Protein AF-A0A1Q4URV6-F1 (afdb_monomer)

Structure (mmCIF, N/CA/C/O backbone):
data_AF-A0A1Q4URV6-F1
#
_entry.id   AF-A0A1Q4URV6-F1
#
loop_
_atom_site.group_PDB
_atom_site.id
_atom_site.type_symbol
_atom_site.label_atom_id
_atom_site.label_alt_id
_atom_site.label_comp_id
_atom_site.label_asym_id
_atom_site.label_entity_id
_atom_site.label_seq_id
_atom_site.pdbx_PDB_ins_code
_atom_site.Cartn_x
_atom_site.Cartn_y
_atom_site.Cartn_z
_atom_site.occupancy
_atom_site.B_iso_or_equiv
_atom_site.auth_seq_id
_atom_site.auth_comp_id
_atom_site.auth_asym_id
_atom_site.auth_atom_id
_atom_site.pdbx_PDB_model_num
ATOM 1 N N . MET A 1 1 ? -14.248 -0.431 13.106 1.00 78.88 1 MET A N 1
ATOM 2 C CA . MET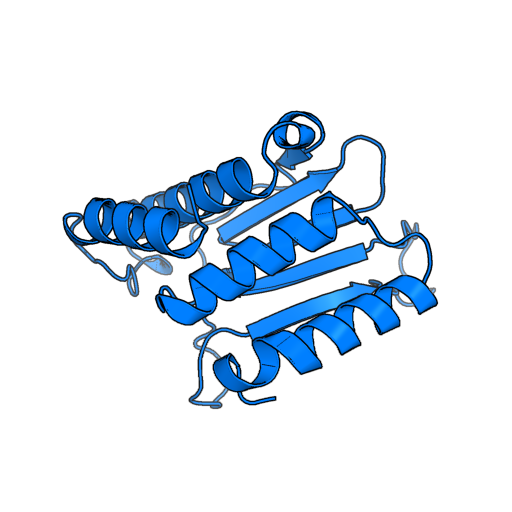 A 1 1 ? -13.860 -1.670 12.397 1.00 78.88 1 MET A CA 1
ATOM 3 C C . MET A 1 1 ? -12.349 -1.763 12.480 1.00 78.88 1 MET A C 1
ATOM 5 O O . MET A 1 1 ? -11.720 -0.732 12.280 1.00 78.88 1 MET A O 1
ATOM 9 N N . THR A 1 2 ? -11.787 -2.910 12.859 1.00 93.38 2 THR A N 1
ATOM 10 C CA . THR A 1 2 ? -10.325 -3.077 12.923 1.00 93.38 2 THR A CA 1
ATOM 11 C C . THR A 1 2 ? -9.762 -3.338 11.517 1.00 93.38 2 THR A C 1
ATOM 13 O O . THR A 1 2 ? -10.529 -3.785 10.654 1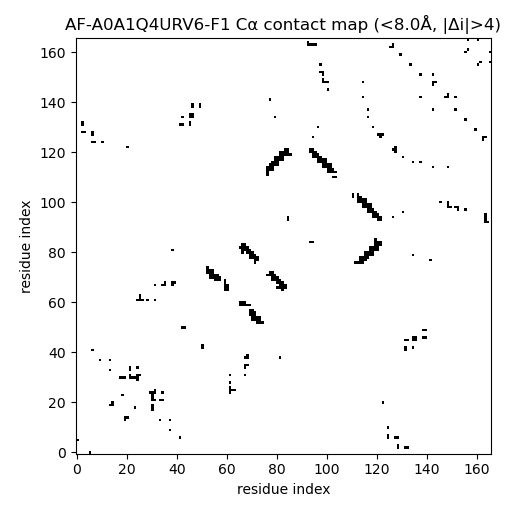.00 93.38 2 THR A O 1
ATOM 16 N N . PRO A 1 3 ? -8.474 -3.049 11.251 1.00 95.00 3 PRO A N 1
ATOM 17 C CA . PRO A 1 3 ? -7.844 -3.395 9.976 1.00 95.00 3 PRO A CA 1
ATOM 18 C C . PRO A 1 3 ? -7.963 -4.883 9.653 1.00 95.00 3 PRO A C 1
ATOM 20 O O . PRO A 1 3 ? -8.290 -5.223 8.526 1.00 95.00 3 PRO A O 1
ATOM 23 N N . GLU A 1 4 ? -7.794 -5.759 10.643 1.00 97.50 4 GLU A N 1
ATOM 24 C CA . GLU A 1 4 ? -7.944 -7.212 10.512 1.00 97.50 4 GLU A CA 1
ATOM 25 C C . GLU A 1 4 ? -9.288 -7.577 9.890 1.00 97.50 4 GLU A C 1
ATOM 27 O O . GLU A 1 4 ? -9.351 -8.193 8.832 1.00 97.50 4 GLU A O 1
ATOM 32 N N . HIS A 1 5 ? -10.373 -7.114 10.512 1.00 97.31 5 HIS A N 1
ATOM 33 C CA . HIS A 1 5 ? -11.726 -7.420 10.061 1.00 97.31 5 HIS A CA 1
ATOM 34 C C . HIS A 1 5 ? -12.037 -6.806 8.693 1.00 97.31 5 HIS A C 1
ATOM 36 O O . HIS A 1 5 ? -12.849 -7.340 7.937 1.00 97.31 5 HIS A O 1
ATOM 42 N N . TYR A 1 6 ? -11.421 -5.665 8.378 1.00 97.56 6 TYR A N 1
ATOM 43 C CA . TYR A 1 6 ? -11.544 -5.042 7.066 1.00 97.56 6 TYR A CA 1
ATOM 44 C C . TYR A 1 6 ? -10.828 -5.864 5.987 1.00 97.56 6 TYR A C 1
ATOM 46 O O . TYR A 1 6 ? -11.455 -6.208 4.986 1.00 97.56 6 TYR A O 1
ATOM 54 N N . ILE A 1 7 ? -9.560 -6.228 6.209 1.00 97.62 7 ILE A N 1
ATOM 55 C CA . ILE A 1 7 ? -8.761 -7.041 5.285 1.00 97.62 7 ILE A CA 1
ATOM 56 C C . ILE A 1 7 ? -9.398 -8.418 5.087 1.00 97.62 7 ILE A C 1
ATOM 58 O O . ILE A 1 7 ? -9.537 -8.852 3.947 1.00 97.62 7 ILE A O 1
ATOM 62 N N . ASP A 1 8 ? -9.888 -9.063 6.146 1.00 97.38 8 ASP A N 1
ATOM 63 C CA . ASP A 1 8 ? -10.570 -10.358 6.038 1.00 97.38 8 ASP A CA 1
ATOM 64 C C . ASP A 1 8 ? -11.808 -10.269 5.128 1.00 97.38 8 ASP A C 1
ATOM 66 O O . ASP A 1 8 ? -12.008 -11.108 4.248 1.00 97.38 8 ASP A O 1
ATOM 70 N N . ARG A 1 9 ? -12.623 -9.215 5.274 1.00 97.31 9 ARG A N 1
ATOM 71 C CA . ARG A 1 9 ? -13.784 -8.974 4.397 1.00 97.31 9 ARG A CA 1
ATOM 72 C C . ARG A 1 9 ? -13.383 -8.653 2.962 1.00 97.31 9 ARG A C 1
ATOM 74 O O . ARG A 1 9 ? -14.059 -9.099 2.033 1.00 97.31 9 ARG A O 1
ATOM 81 N N . LEU A 1 10 ? -12.323 -7.872 2.781 1.00 96.81 10 LEU A N 1
ATOM 82 C CA . LEU A 1 10 ? -11.807 -7.509 1.467 1.00 96.81 10 LEU A CA 1
ATOM 83 C C . LEU A 1 10 ? -11.312 -8.756 0.729 1.00 96.81 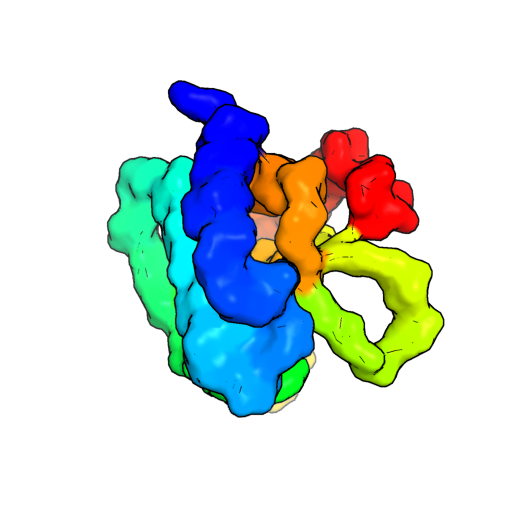10 LEU A C 1
ATOM 85 O O . LEU A 1 10 ? -11.753 -9.028 -0.385 1.00 96.81 10 LEU A O 1
ATOM 89 N N . LEU A 1 11 ? -10.486 -9.579 1.373 1.00 95.50 11 LEU A N 1
ATOM 90 C CA . LEU A 1 11 ? -10.002 -10.826 0.789 1.00 95.50 11 LEU A CA 1
ATOM 91 C C . LEU A 1 11 ? -11.156 -11.784 0.480 1.00 95.50 11 LEU A C 1
ATOM 93 O O . LEU A 1 11 ? -11.216 -12.305 -0.627 1.00 95.50 11 LEU A O 1
ATOM 97 N N . GLN A 1 12 ? -12.142 -11.941 1.369 1.00 96.62 12 GLN A N 1
ATOM 98 C CA . GLN A 1 12 ? -13.340 -12.751 1.088 1.00 96.62 12 GLN A CA 1
ATOM 99 C C . GLN A 1 12 ? -14.150 -12.256 -0.123 1.00 96.62 12 GLN A C 1
ATOM 101 O O . GLN A 1 12 ? -14.779 -13.057 -0.822 1.00 96.62 12 GLN A O 1
ATOM 106 N N . LYS A 1 13 ? -14.177 -10.940 -0.372 1.00 95.94 13 LYS A N 1
ATOM 107 C CA . LYS A 1 13 ? -14.809 -10.347 -1.559 1.00 95.94 13 LYS A CA 1
ATOM 108 C C . LYS A 1 13 ? -14.040 -10.731 -2.826 1.00 95.94 13 LYS A C 1
ATOM 110 O O . LYS A 1 13 ? -14.672 -11.165 -3.788 1.00 95.94 13 LYS A O 1
ATOM 115 N N . TYR A 1 14 ? -12.713 -10.603 -2.818 1.00 94.62 14 TYR A N 1
ATOM 116 C CA . TYR A 1 14 ? -11.868 -10.820 -3.999 1.00 94.62 14 TYR A CA 1
ATOM 117 C C . TYR A 1 14 ? -11.509 -12.284 -4.272 1.00 94.62 14 TYR A C 1
ATOM 119 O O . TYR A 1 14 ? -11.342 -12.647 -5.429 1.00 94.62 14 TYR A O 1
ATOM 127 N N . GLN A 1 15 ? -11.522 -13.159 -3.265 1.00 94.12 15 GLN A N 1
ATOM 128 C CA . GLN A 1 15 ? -11.349 -14.613 -3.424 1.00 94.12 15 GLN A CA 1
ATOM 129 C C . GLN A 1 15 ? -12.390 -15.257 -4.351 1.00 94.12 15 GLN A C 1
ATOM 131 O O . GLN A 1 15 ? -12.188 -16.364 -4.839 1.00 94.12 15 GLN A O 1
ATOM 136 N N . LYS A 1 16 ? -13.520 -14.582 -4.591 1.00 92.25 16 LYS A N 1
ATOM 137 C CA . LYS A 1 16 ? -14.573 -15.038 -5.509 1.00 92.25 16 LYS A CA 1
ATOM 138 C C . LYS A 1 16 ? -14.294 -14.685 -6.971 1.00 92.25 16 LYS A C 1
ATOM 140 O O . LYS A 1 16 ? -15.020 -15.154 -7.844 1.00 92.25 16 LYS A O 1
ATOM 145 N N . TYR A 1 17 ? -13.306 -13.832 -7.239 1.00 92.19 17 TYR A N 1
ATOM 146 C CA . TYR A 1 17 ? -12.958 -13.414 -8.592 1.00 92.19 17 TYR A CA 1
ATOM 147 C C . TYR A 1 17 ? -12.044 -14.461 -9.243 1.00 92.19 17 TYR A C 1
ATOM 149 O O . TYR A 1 17 ? -11.124 -14.959 -8.588 1.00 92.19 17 TYR A O 1
ATOM 157 N N . PRO A 1 18 ? -12.262 -14.794 -10.528 1.00 89.69 18 PRO A N 1
ATOM 158 C CA . PRO A 1 18 ? -11.348 -15.650 -11.272 1.00 89.69 18 PRO A CA 1
ATOM 159 C C . PRO A 1 18 ? -9.927 -15.082 -11.261 1.00 89.69 18 PRO A C 1
ATOM 161 O O . PRO A 1 18 ? -9.744 -13.877 -11.413 1.00 89.69 18 PRO A O 1
ATOM 164 N N . GLY A 1 19 ? -8.938 -15.958 -11.099 1.00 83.94 19 GLY A N 1
ATOM 165 C CA . GLY A 1 19 ? -7.528 -15.580 -11.133 1.00 83.94 19 GLY A CA 1
ATOM 166 C C . GLY A 1 19 ? -6.929 -15.192 -9.783 1.00 83.94 19 GLY A C 1
ATOM 167 O O . GLY A 1 19 ? -5.714 -15.093 -9.726 1.00 83.94 19 GLY A O 1
ATOM 168 N N . PHE A 1 20 ? -7.707 -15.038 -8.698 1.00 88.69 20 PHE A N 1
ATOM 169 C CA . PHE A 1 20 ? -7.163 -14.775 -7.352 1.00 88.69 20 PHE A CA 1
ATOM 170 C C . PHE A 1 20 ? -6.070 -15.809 -6.981 1.00 88.69 20 PHE A C 1
ATOM 172 O O . PHE A 1 20 ? -6.338 -17.008 -7.110 1.00 88.69 20 PHE A O 1
ATOM 179 N N . PRO A 1 21 ? -4.870 -15.402 -6.509 1.00 88.88 21 PRO A N 1
ATOM 180 C CA . PRO A 1 21 ? -4.474 -14.076 -6.003 1.00 88.88 21 PRO A CA 1
ATOM 181 C C . PRO A 1 21 ? -3.957 -13.075 -7.061 1.00 88.88 21 PRO A C 1
ATOM 183 O O . PRO A 1 21 ? -3.296 -12.103 -6.713 1.00 88.88 21 PRO A O 1
ATOM 186 N N . PHE A 1 22 ? -4.328 -13.261 -8.326 1.00 90.25 22 PHE A N 1
ATOM 187 C CA . PHE A 1 22 ? -4.054 -12.391 -9.478 1.00 90.25 22 PHE A CA 1
ATOM 188 C C . PHE A 1 22 ? -2.605 -12.429 -9.968 1.00 90.25 22 PHE A C 1
ATOM 190 O O . PHE A 1 22 ? -2.104 -11.446 -10.504 1.00 90.25 22 PHE A O 1
ATOM 197 N N . ASP A 1 23 ? -1.945 -13.583 -9.850 1.00 85.44 23 ASP A N 1
ATOM 198 C CA . ASP A 1 23 ? -0.562 -13.786 -10.312 1.00 85.44 23 ASP A CA 1
ATOM 199 C C . ASP A 1 23 ? -0.397 -13.584 -11.834 1.00 85.44 23 ASP A C 1
ATOM 201 O O . ASP A 1 23 ? 0.696 -13.303 -12.320 1.00 85.44 23 ASP A O 1
ATOM 205 N N . ASP A 1 24 ? -1.486 -13.697 -12.598 1.00 87.88 24 ASP A N 1
ATOM 206 C CA . ASP A 1 24 ? -1.535 -13.531 -14.053 1.00 87.88 24 ASP A CA 1
ATOM 207 C C . ASP A 1 24 ? -1.767 -12.078 -14.510 1.00 87.88 24 ASP A C 1
ATOM 209 O O . ASP A 1 24 ? -1.993 -11.836 -15.696 1.00 87.88 24 ASP A O 1
ATOM 213 N N . TRP A 1 25 ? -1.709 -11.094 -13.607 1.00 88.69 25 TRP A N 1
ATOM 214 C CA . TRP A 1 25 ? -2.076 -9.696 -13.878 1.00 88.69 25 TRP A CA 1
ATOM 215 C C . TRP A 1 25 ? -1.354 -9.051 -15.072 1.00 88.69 25 TRP A C 1
ATOM 217 O O . TRP A 1 25 ? -1.970 -8.277 -15.802 1.00 88.69 25 TRP A O 1
ATOM 227 N N . VAL A 1 26 ? -0.092 -9.401 -15.344 1.00 88.81 26 VAL A N 1
ATOM 228 C CA . VAL A 1 26 ? 0.656 -8.883 -16.512 1.00 88.81 26 VAL A CA 1
ATOM 229 C C . VAL A 1 26 ? -0.010 -9.292 -17.833 1.00 88.81 26 VAL A C 1
ATOM 231 O O . VAL A 1 26 ? 0.082 -8.587 -18.830 1.00 88.81 26 VAL A O 1
ATOM 234 N N . GLN A 1 27 ? -0.716 -10.422 -17.848 1.00 89.81 27 GLN A N 1
ATOM 235 C CA . GLN A 1 27 ? -1.335 -11.004 -19.043 1.00 89.81 27 GLN A CA 1
ATOM 236 C C . GLN A 1 27 ? -2.864 -10.884 -19.031 1.00 89.81 27 GLN A C 1
ATOM 238 O O . GLN A 1 27 ? -3.501 -10.927 -20.083 1.00 89.81 27 GLN A O 1
ATOM 243 N N . ASN A 1 28 ? -3.465 -10.708 -17.854 1.00 91.19 28 ASN A N 1
ATOM 244 C CA . ASN A 1 28 ? -4.905 -10.677 -17.651 1.00 91.19 28 ASN A CA 1
ATOM 245 C C . ASN A 1 28 ? -5.376 -9.317 -17.119 1.00 91.19 28 ASN A C 1
ATOM 247 O O . ASN A 1 28 ? -5.143 -8.963 -15.963 1.00 91.19 28 ASN A O 1
ATOM 251 N N . ALA A 1 29 ? -6.110 -8.579 -17.957 1.00 92.38 29 ALA A N 1
ATOM 252 C CA . ALA A 1 29 ? -6.632 -7.262 -17.598 1.00 92.38 29 ALA A CA 1
ATOM 253 C C . ALA A 1 29 ? -7.601 -7.316 -16.401 1.00 92.38 29 ALA A C 1
ATOM 255 O O . ALA A 1 29 ? -7.619 -6.404 -15.579 1.00 92.38 29 ALA A O 1
ATOM 256 N N . GLY A 1 30 ? -8.387 -8.390 -16.267 1.00 92.88 30 GLY A N 1
ATOM 257 C CA . GLY A 1 30 ? -9.291 -8.578 -15.131 1.00 92.88 30 GLY A CA 1
ATOM 258 C C . GLY A 1 30 ? -8.533 -8.667 -13.806 1.00 92.88 30 GLY A C 1
ATOM 259 O O . GLY A 1 30 ? -8.895 -7.988 -12.846 1.00 92.88 30 GLY A O 1
ATOM 260 N N . SER A 1 31 ? -7.446 -9.436 -13.785 1.00 91.56 31 SER A N 1
ATOM 261 C CA . SER A 1 31 ? -6.541 -9.564 -12.640 1.00 91.56 31 SER A CA 1
ATOM 262 C C . SER A 1 31 ? -5.819 -8.249 -12.324 1.00 91.56 31 SER A C 1
ATOM 264 O O . SER A 1 31 ? -5.763 -7.842 -11.164 1.00 91.56 31 SER A O 1
ATOM 266 N N . PHE A 1 32 ? -5.349 -7.525 -13.344 1.00 92.00 32 PHE A N 1
ATOM 267 C CA . PHE A 1 32 ? -4.730 -6.205 -13.175 1.00 92.00 32 PHE A CA 1
ATOM 268 C C . PHE A 1 32 ? -5.676 -5.184 -12.529 1.00 92.00 32 PHE A C 1
ATOM 270 O O . PHE A 1 32 ? -5.342 -4.573 -11.512 1.00 92.00 32 PHE A O 1
ATOM 277 N N . TYR A 1 33 ? -6.896 -5.040 -13.053 1.00 93.06 33 TYR A N 1
ATOM 278 C CA . TYR A 1 33 ? -7.877 -4.126 -12.466 1.00 93.06 33 TYR A CA 1
ATOM 279 C C . TYR A 1 33 ? -8.371 -4.593 -11.091 1.00 93.06 33 TYR A C 1
ATOM 281 O O . TYR A 1 33 ? -8.683 -3.755 -10.245 1.00 93.06 33 TYR A O 1
ATOM 289 N N . ALA A 1 34 ? -8.419 -5.901 -10.820 1.00 93.56 34 ALA A N 1
ATOM 290 C CA . ALA A 1 34 ? -8.723 -6.408 -9.484 1.00 93.56 34 ALA A CA 1
ATOM 291 C C . ALA A 1 34 ? -7.658 -5.987 -8.456 1.00 93.56 34 ALA A C 1
ATOM 293 O O . ALA A 1 34 ? -8.024 -5.532 -7.372 1.00 93.56 34 ALA A O 1
ATOM 294 N N . LEU A 1 35 ? -6.368 -6.051 -8.807 1.00 91.94 35 LEU A N 1
ATOM 295 C CA . LEU A 1 35 ? -5.273 -5.564 -7.957 1.00 91.94 35 LEU A CA 1
ATOM 296 C C . LEU A 1 35 ? -5.364 -4.055 -7.699 1.00 91.94 35 LEU A C 1
ATOM 298 O O . LEU A 1 35 ? -5.238 -3.631 -6.549 1.00 91.94 35 LEU A O 1
ATOM 302 N N . ILE A 1 36 ? -5.642 -3.254 -8.736 1.00 93.31 36 ILE A N 1
ATOM 303 C CA . ILE A 1 36 ? -5.872 -1.806 -8.588 1.00 93.31 36 ILE A CA 1
ATOM 304 C C . ILE A 1 36 ? -7.012 -1.549 -7.597 1.00 93.31 36 ILE A C 1
ATOM 306 O O . ILE A 1 36 ? -6.862 -0.741 -6.682 1.00 93.31 36 ILE A O 1
ATOM 310 N N . ASN A 1 37 ? -8.138 -2.252 -7.744 1.00 95.25 37 ASN A N 1
ATOM 311 C CA . ASN A 1 37 ? -9.313 -2.042 -6.899 1.00 95.25 37 ASN A CA 1
ATOM 312 C C . ASN A 1 37 ? -9.086 -2.479 -5.443 1.00 95.25 37 ASN A C 1
ATOM 314 O O . ASN A 1 37 ? -9.556 -1.800 -4.530 1.00 95.25 37 ASN A O 1
ATOM 318 N N . ILE A 1 38 ? -8.348 -3.571 -5.201 1.00 95.31 38 ILE A N 1
ATOM 319 C CA . ILE A 1 38 ? -7.936 -3.968 -3.844 1.00 95.31 38 ILE A CA 1
ATOM 320 C C . ILE A 1 38 ? -7.159 -2.834 -3.181 1.00 95.31 38 ILE A C 1
ATOM 322 O O . ILE A 1 38 ? -7.471 -2.445 -2.054 1.00 95.31 38 ILE A O 1
ATOM 326 N N . TRP A 1 39 ? -6.160 -2.294 -3.876 1.00 94.81 39 TRP A N 1
ATOM 327 C CA . TRP A 1 39 ? -5.283 -1.276 -3.313 1.00 94.81 39 TRP A CA 1
ATOM 328 C C . TRP A 1 39 ? -5.952 0.090 -3.171 1.00 94.81 39 TRP A C 1
ATOM 330 O O . TRP A 1 39 ? -5.712 0.770 -2.173 1.00 94.81 39 TRP A O 1
ATOM 340 N N . ASP A 1 40 ? -6.861 0.452 -4.075 1.00 95.81 40 ASP A N 1
ATOM 341 C CA . ASP A 1 40 ? -7.743 1.612 -3.919 1.00 95.81 40 ASP A CA 1
ATOM 342 C C . ASP A 1 40 ? -8.627 1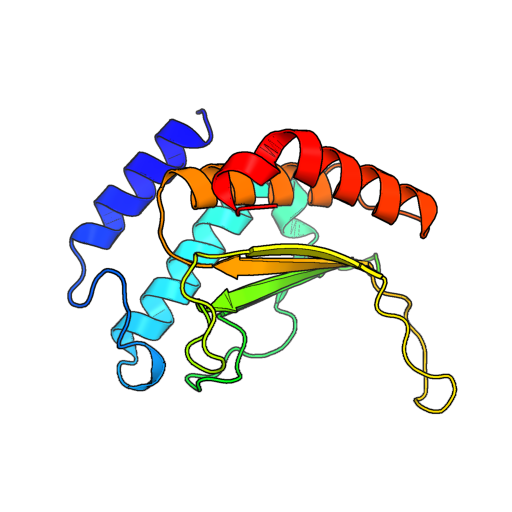.485 -2.665 1.00 95.81 40 ASP A C 1
ATOM 344 O O . ASP A 1 40 ? -8.720 2.422 -1.868 1.00 95.81 40 ASP A O 1
ATOM 348 N N . GLU A 1 41 ? -9.222 0.311 -2.430 1.00 97.38 41 GLU A N 1
ATOM 349 C CA . GLU A 1 41 ? -10.031 0.040 -1.236 1.00 97.38 41 GLU A CA 1
ATOM 350 C C . GLU A 1 41 ? -9.199 0.114 0.056 1.00 97.38 41 GLU A C 1
ATOM 352 O O . GLU A 1 41 ? -9.584 0.826 0.992 1.00 97.38 41 GLU A O 1
ATOM 357 N N . ILE A 1 42 ? -8.032 -0.542 0.097 1.00 96.81 42 ILE A N 1
ATOM 358 C CA . ILE A 1 42 ? -7.108 -0.483 1.243 1.00 96.81 42 ILE A CA 1
ATOM 359 C C . ILE A 1 42 ? -6.676 0.955 1.507 1.00 96.81 42 ILE A C 1
ATOM 361 O O . ILE A 1 42 ? -6.739 1.410 2.651 1.00 96.81 42 ILE A O 1
ATOM 365 N N . PHE A 1 43 ? -6.263 1.687 0.473 1.00 97.00 43 PHE A N 1
ATOM 366 C CA . PHE A 1 43 ? -5.802 3.062 0.612 1.00 97.00 43 PHE A CA 1
ATOM 367 C C . PHE A 1 43 ? -6.909 3.975 1.147 1.00 97.00 43 PHE A C 1
ATOM 369 O O . PHE A 1 43 ? -6.696 4.671 2.140 1.00 97.00 43 PHE A O 1
ATOM 376 N N . LYS A 1 44 ? -8.113 3.935 0.561 1.00 97.12 44 LYS A N 1
ATOM 377 C CA . LYS A 1 44 ? -9.278 4.714 1.021 1.00 97.12 44 LYS A CA 1
ATOM 378 C C . LYS A 1 44 ? -9.615 4.432 2.479 1.00 97.12 44 LYS A C 1
ATOM 380 O O . LYS A 1 44 ? -9.830 5.362 3.259 1.00 97.12 44 LYS A O 1
ATOM 385 N N . ALA A 1 45 ? -9.647 3.159 2.863 1.00 97.56 45 ALA A N 1
ATOM 386 C CA . ALA A 1 45 ? -9.944 2.764 4.234 1.00 97.56 45 ALA A CA 1
ATOM 387 C C . ALA A 1 45 ? -8.839 3.185 5.216 1.00 97.56 45 ALA A C 1
ATOM 389 O O . ALA A 1 45 ? -9.144 3.585 6.342 1.00 97.56 45 ALA A O 1
ATOM 390 N N . SER A 1 46 ? -7.576 3.127 4.791 1.00 97.12 46 SER A N 1
ATOM 391 C CA . SER A 1 46 ? -6.416 3.507 5.604 1.00 97.12 46 SER A CA 1
ATOM 392 C C . SER A 1 46 ? -6.323 5.019 5.801 1.00 97.12 46 SER A C 1
ATOM 394 O O . SER A 1 46 ? -6.093 5.474 6.918 1.00 97.12 46 SER A O 1
ATOM 396 N N . ALA A 1 47 ? -6.553 5.794 4.739 1.00 96.62 47 ALA A N 1
ATOM 397 C CA . ALA A 1 47 ? -6.515 7.256 4.744 1.00 96.62 47 ALA A CA 1
ATOM 398 C C . ALA A 1 47 ? -7.724 7.890 5.457 1.00 96.62 47 ALA A C 1
ATOM 400 O O . ALA A 1 47 ? -7.639 8.997 5.993 1.00 96.62 47 ALA A O 1
ATOM 401 N N . GLY A 1 48 ? -8.880 7.218 5.444 1.00 96.06 48 GLY A N 1
ATOM 402 C CA . GLY A 1 48 ? -10.108 7.729 6.046 1.00 96.06 48 GLY A CA 1
ATOM 403 C C . GLY A 1 48 ? -10.497 9.097 5.475 1.00 96.06 48 GLY A C 1
ATOM 404 O O . GLY A 1 48 ? -10.629 9.269 4.267 1.00 96.06 48 GLY A O 1
ATOM 405 N N . LYS A 1 49 ? -10.676 10.100 6.345 1.00 96.44 49 LYS A N 1
ATOM 406 C CA . LYS A 1 49 ? -11.057 11.463 5.924 1.00 96.44 49 LYS A CA 1
ATOM 407 C C . LYS A 1 49 ? -9.969 12.176 5.115 1.00 96.44 49 LYS A C 1
ATOM 409 O O . LYS A 1 49 ? -10.304 13.065 4.341 1.00 96.44 49 LYS A O 1
ATOM 414 N N . LEU A 1 50 ? -8.705 11.780 5.282 1.00 96.56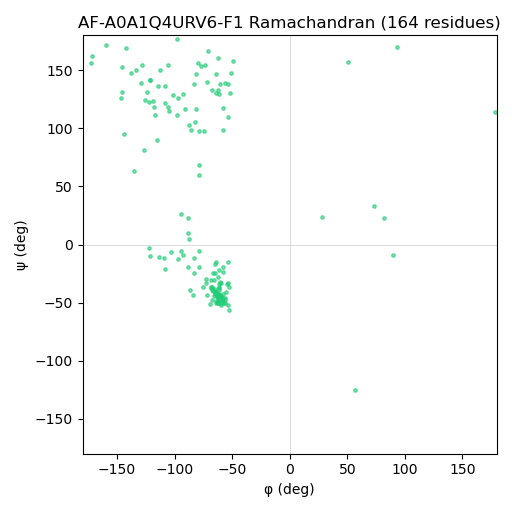 50 LEU A N 1
ATOM 415 C CA . LEU A 1 50 ? -7.562 12.373 4.583 1.00 96.56 50 LEU A CA 1
ATOM 416 C C . LEU A 1 50 ? -7.429 11.860 3.144 1.00 96.56 50 LEU A C 1
ATOM 418 O O . LEU A 1 50 ? -6.619 12.386 2.395 1.00 96.56 50 LEU A O 1
ATOM 422 N N . PHE A 1 51 ? -8.241 10.882 2.717 1.00 96.75 51 PHE A N 1
ATOM 423 C CA . PHE A 1 51 ? -8.253 10.407 1.328 1.00 96.75 51 PHE A CA 1
ATOM 424 C C . PHE A 1 51 ? -8.433 11.552 0.315 1.00 96.75 51 PHE A C 1
ATOM 426 O O . PHE A 1 51 ? -7.804 11.541 -0.737 1.00 96.75 51 PHE A O 1
ATOM 433 N N . ALA A 1 52 ? -9.246 12.561 0.651 1.00 96.25 52 ALA A N 1
ATOM 434 C CA . ALA A 1 52 ? -9.502 13.717 -0.210 1.00 96.25 52 ALA A CA 1
ATOM 435 C C . ALA A 1 52 ? -8.261 14.597 -0.458 1.00 96.25 52 ALA A C 1
ATOM 437 O O . ALA A 1 52 ? -8.254 15.385 -1.402 1.00 96.25 52 ALA A O 1
ATOM 438 N N . ASP A 1 53 ? -7.216 14.454 0.361 1.00 97.19 53 ASP A N 1
ATOM 439 C CA . ASP A 1 53 ? -5.947 15.160 0.201 1.00 97.19 53 ASP A CA 1
ATOM 440 C C . ASP A 1 53 ? -4.967 14.417 -0.725 1.00 97.19 53 ASP A C 1
ATOM 442 O O . ASP A 1 53 ? -3.829 14.857 -0.892 1.00 97.19 53 ASP A O 1
ATOM 446 N N . TYR A 1 54 ? -5.382 13.306 -1.345 1.00 96.12 54 TYR A N 1
ATOM 447 C CA . TYR A 1 54 ? -4.559 12.512 -2.255 1.00 96.12 54 TYR A CA 1
ATOM 448 C C . TYR A 1 54 ? -5.194 12.398 -3.638 1.00 96.12 54 TYR A C 1
ATOM 450 O O . TYR A 1 54 ? -6.403 12.232 -3.786 1.00 96.12 54 TYR A O 1
ATOM 458 N N . VAL A 1 55 ? -4.347 12.453 -4.662 1.00 95.38 55 VAL A N 1
ATOM 459 C CA . VAL A 1 55 ? -4.731 12.290 -6.069 1.00 95.38 55 VAL A CA 1
ATOM 460 C C . VAL A 1 55 ? -3.861 11.232 -6.734 1.00 95.38 55 VAL A C 1
ATOM 462 O O . VAL A 1 55 ? -2.730 10.996 -6.301 1.00 95.38 55 VAL A O 1
ATOM 465 N N . ALA A 1 56 ? -4.382 10.601 -7.790 1.00 92.94 56 ALA A N 1
ATOM 466 C CA . ALA A 1 56 ? -3.616 9.677 -8.622 1.00 92.94 56 ALA A CA 1
ATOM 467 C C . ALA A 1 56 ? -2.331 10.348 -9.134 1.00 92.94 56 ALA A C 1
ATOM 469 O O . ALA A 1 56 ? -2.344 11.523 -9.513 1.00 92.94 56 ALA A O 1
ATOM 470 N N . TYR A 1 57 ? -1.219 9.612 -9.116 1.00 91.25 57 TYR A N 1
ATOM 471 C CA . TYR A 1 57 ? 0.090 10.138 -9.494 1.00 91.25 57 TYR A CA 1
ATOM 472 C C . TYR A 1 57 ? 0.761 9.278 -10.569 1.00 91.25 57 TYR A C 1
ATOM 474 O O . TYR A 1 57 ? 1.647 8.466 -10.295 1.00 91.25 57 TYR A O 1
ATOM 482 N N . GLY A 1 58 ? 0.340 9.515 -11.813 1.00 86.19 58 GLY A N 1
ATOM 483 C CA . GLY A 1 58 ? 0.680 8.707 -12.984 1.00 86.19 58 GLY A CA 1
ATOM 484 C C . GLY A 1 58 ? -0.361 7.621 -13.254 1.00 86.19 58 GLY A C 1
ATOM 485 O O . GLY A 1 58 ? -1.219 7.355 -12.413 1.00 86.19 58 GLY A O 1
ATOM 486 N N . ASP A 1 59 ? -0.247 6.980 -14.416 1.00 87.06 59 ASP A N 1
ATOM 487 C CA . ASP A 1 59 ? -1.174 5.941 -14.866 1.00 87.06 59 ASP A CA 1
ATOM 488 C C . ASP A 1 59 ? -0.531 4.556 -14.761 1.00 87.06 59 ASP A C 1
ATOM 490 O O . ASP A 1 59 ? 0.475 4.288 -15.423 1.00 87.06 59 ASP A O 1
ATOM 494 N N . ALA A 1 60 ? -1.121 3.678 -13.944 1.00 87.50 60 ALA A N 1
ATOM 495 C CA . ALA A 1 60 ? -0.706 2.282 -13.851 1.00 87.50 60 ALA A CA 1
ATOM 496 C C . ALA A 1 60 ? -0.905 1.596 -15.209 1.00 87.50 60 ALA A C 1
ATOM 498 O O . ALA A 1 60 ? -1.966 1.716 -15.826 1.00 87.50 60 ALA A O 1
ATOM 499 N N . GLN A 1 61 ? 0.109 0.868 -15.659 1.00 89.88 61 GLN A N 1
ATOM 500 C CA . GLN A 1 61 ? 0.091 0.119 -16.909 1.00 89.88 61 GLN A CA 1
ATOM 501 C C . GLN A 1 61 ? 0.117 -1.379 -16.614 1.00 89.88 61 GLN A C 1
ATOM 503 O O . GLN A 1 61 ? 0.672 -1.825 -15.610 1.00 89.88 61 GLN A O 1
ATOM 508 N N . GLN A 1 62 ? -0.491 -2.166 -17.498 1.00 90.56 62 GLN A N 1
ATOM 509 C CA . GLN A 1 62 ? -0.471 -3.621 -17.400 1.00 90.56 62 GLN A CA 1
ATOM 510 C C . GLN A 1 62 ? 0.876 -4.164 -17.912 1.00 90.56 62 GLN A C 1
ATOM 512 O O . GLN A 1 62 ? 0.953 -4.779 -18.974 1.00 90.56 62 GLN A O 1
ATOM 517 N N . ASP A 1 63 ? 1.950 -3.890 -17.177 1.00 84.94 63 ASP A N 1
ATOM 518 C CA . ASP A 1 63 ? 3.307 -4.349 -17.473 1.00 84.94 63 ASP A CA 1
ATOM 519 C C . ASP A 1 63 ? 4.087 -4.627 -16.182 1.00 84.94 63 ASP A C 1
ATOM 521 O O . ASP A 1 63 ? 3.814 -4.021 -15.150 1.00 84.94 63 ASP A O 1
ATOM 525 N N . GLU A 1 64 ? 5.066 -5.533 -16.240 1.00 77.50 64 GLU A N 1
ATOM 526 C CA . GLU A 1 64 ? 5.807 -6.044 -15.074 1.00 77.50 64 GLU A CA 1
ATOM 527 C C . GLU A 1 64 ? 6.651 -5.001 -14.318 1.00 77.50 64 GLU A C 1
ATOM 529 O O . GLU A 1 64 ? 7.065 -5.253 -13.185 1.00 77.50 64 GLU A O 1
ATOM 534 N N . TYR A 1 65 ? 6.901 -3.838 -14.920 1.00 77.12 65 TYR A N 1
ATOM 535 C CA . TYR A 1 65 ? 7.688 -2.751 -14.335 1.00 77.12 65 TYR A CA 1
ATOM 536 C C . TYR A 1 65 ? 6.812 -1.613 -13.805 1.00 77.12 65 TYR A C 1
ATOM 538 O O . TYR A 1 65 ? 7.319 -0.680 -13.173 1.00 77.12 65 TYR A O 1
ATOM 546 N N . SER A 1 66 ? 5.504 -1.681 -14.044 1.00 80.56 66 SER A N 1
ATOM 547 C CA . SER A 1 66 ? 4.555 -0.683 -13.587 1.00 80.56 66 SER A CA 1
ATOM 548 C C . SER A 1 66 ? 4.235 -0.826 -12.103 1.00 80.56 66 SER A C 1
ATOM 550 O O . SER A 1 66 ? 4.285 -1.902 -11.502 1.00 80.56 66 SER A O 1
ATOM 552 N N . PHE A 1 67 ? 3.844 0.290 -11.497 1.00 85.62 67 PHE A N 1
ATOM 553 C CA . PHE A 1 67 ? 3.173 0.259 -10.204 1.00 85.62 67 PHE A CA 1
ATOM 554 C C . PHE A 1 67 ? 1.733 -0.235 -10.374 1.00 85.62 67 PHE A C 1
ATOM 556 O O . PHE A 1 67 ? 1.115 -0.041 -11.418 1.00 85.62 67 PHE A O 1
ATOM 563 N N . ILE A 1 68 ? 1.168 -0.811 -9.313 1.00 87.56 68 ILE A N 1
ATOM 564 C CA . ILE A 1 68 ? -0.262 -1.146 -9.261 1.00 87.56 68 ILE A CA 1
ATOM 565 C C . ILE A 1 68 ? -1.059 0.083 -8.834 1.00 87.56 68 ILE A C 1
ATOM 567 O O . ILE A 1 68 ? -2.110 0.380 -9.391 1.00 87.56 68 ILE A O 1
ATOM 571 N N . TYR A 1 69 ? -0.574 0.807 -7.826 1.00 90.75 69 TYR A N 1
ATOM 572 C CA . TYR A 1 69 ? -1.299 1.938 -7.265 1.00 90.75 69 TYR A CA 1
ATOM 573 C C . TYR A 1 69 ? -0.328 3.019 -6.809 1.00 90.75 69 TYR A C 1
ATOM 575 O O . TYR A 1 69 ? 0.642 2.742 -6.101 1.00 90.75 69 TYR A O 1
ATOM 583 N N . ARG A 1 70 ? -0.585 4.265 -7.211 1.00 93.50 70 ARG A N 1
ATOM 584 C CA . ARG A 1 70 ? 0.278 5.394 -6.871 1.00 93.50 70 ARG A CA 1
ATOM 585 C C . ARG A 1 70 ? -0.516 6.674 -6.691 1.00 93.50 70 ARG A C 1
ATOM 587 O O . ARG A 1 70 ? -1.251 7.100 -7.582 1.00 93.50 70 ARG A O 1
ATOM 594 N N . VAL A 1 71 ? -0.326 7.311 -5.543 1.00 94.88 71 VAL A N 1
ATOM 595 C CA . VAL A 1 71 ? -1.017 8.550 -5.172 1.00 94.88 71 VAL A CA 1
ATOM 596 C C . VAL A 1 71 ? -0.067 9.539 -4.513 1.00 94.88 71 VAL A C 1
ATOM 598 O O . VAL A 1 71 ? 0.863 9.148 -3.807 1.00 94.88 71 VAL A O 1
ATOM 601 N N . LYS A 1 72 ? -0.313 10.832 -4.730 1.00 94.19 72 LYS A N 1
ATOM 602 C CA . LYS A 1 72 ? 0.458 11.944 -4.158 1.00 94.19 72 LYS A CA 1
ATOM 603 C C . LYS A 1 72 ? -0.457 12.849 -3.340 1.00 94.19 72 LYS A C 1
ATOM 605 O O . LYS A 1 72 ? -1.591 13.111 -3.739 1.00 94.19 72 LYS A O 1
ATOM 610 N N . HIS A 1 73 ? 0.051 13.349 -2.217 1.00 94.81 73 HIS A N 1
ATOM 611 C CA . HIS A 1 73 ? -0.634 14.364 -1.424 1.00 94.81 73 HIS A CA 1
ATOM 612 C C . HIS A 1 73 ? -0.692 15.701 -2.188 1.00 94.81 73 HIS A C 1
ATOM 614 O O . HIS A 1 73 ? 0.321 16.185 -2.690 1.00 94.81 73 HIS A O 1
ATOM 620 N N . VAL A 1 74 ? -1.852 16.356 -2.237 1.00 92.62 74 VAL A N 1
ATOM 621 C CA . VAL A 1 74 ? -2.089 17.543 -3.090 1.00 92.62 74 VAL A CA 1
ATOM 622 C C . VAL A 1 74 ? -1.256 18.773 -2.717 1.00 92.62 74 VAL A C 1
ATOM 624 O O . VAL A 1 74 ? -1.023 19.642 -3.551 1.00 92.62 74 VAL A O 1
ATOM 627 N N . LYS A 1 75 ? -0.822 18.867 -1.457 1.00 89.94 75 LYS A N 1
ATOM 628 C CA . LYS A 1 75 ? -0.094 20.028 -0.898 1.00 89.94 75 LYS A CA 1
ATOM 629 C C . LYS A 1 75 ? 1.287 19.708 -0.321 1.00 89.94 75 LYS A C 1
ATOM 631 O O . LYS A 1 75 ? 1.943 20.605 0.192 1.00 89.94 75 LYS A O 1
ATOM 636 N N . LYS A 1 76 ? 1.696 18.439 -0.312 1.00 88.25 76 LYS A N 1
ATOM 637 C CA . LYS A 1 76 ? 2.937 17.995 0.338 1.00 88.25 76 LYS A CA 1
ATOM 638 C C . LYS A 1 76 ? 3.686 17.069 -0.607 1.00 88.25 76 LYS A C 1
ATOM 640 O O . LYS A 1 76 ? 3.060 16.348 -1.382 1.00 88.25 76 LYS A O 1
ATOM 645 N N . ASN A 1 77 ? 5.009 17.042 -0.509 1.00 84.12 77 ASN A N 1
ATOM 646 C CA . ASN A 1 77 ? 5.847 16.121 -1.274 1.00 84.12 77 ASN A CA 1
ATOM 647 C C . ASN A 1 77 ? 5.837 14.722 -0.639 1.00 84.12 77 ASN A C 1
ATOM 649 O O . ASN A 1 77 ? 6.862 14.200 -0.221 1.00 84.12 77 ASN A O 1
ATOM 653 N N . ALA A 1 78 ? 4.648 14.125 -0.551 1.00 89.12 78 ALA A N 1
ATOM 654 C CA . ALA A 1 78 ? 4.428 12.795 -0.002 1.00 89.12 78 ALA A CA 1
ATOM 655 C C . ALA A 1 78 ? 3.717 11.902 -1.019 1.00 89.12 78 ALA A C 1
ATOM 657 O O . ALA A 1 78 ? 2.703 12.301 -1.601 1.00 89.12 78 ALA A O 1
ATOM 658 N N . VAL A 1 79 ? 4.239 10.695 -1.216 1.00 91.12 79 VAL A N 1
ATOM 659 C CA . VAL A 1 79 ? 3.750 9.713 -2.187 1.00 91.12 79 VAL A CA 1
ATOM 660 C C . VAL A 1 79 ? 3.544 8.373 -1.488 1.00 91.12 79 VAL A C 1
ATOM 662 O O . VAL A 1 79 ? 4.363 7.962 -0.670 1.00 91.12 79 VAL A O 1
ATOM 665 N N . VAL A 1 80 ? 2.453 7.685 -1.817 1.00 91.56 80 VAL A N 1
ATOM 666 C CA . VAL A 1 80 ? 2.294 6.256 -1.528 1.00 91.56 80 VAL A CA 1
ATOM 667 C C . VAL A 1 80 ? 2.395 5.520 -2.853 1.00 91.56 80 VAL A C 1
ATOM 669 O O . VAL A 1 80 ? 1.648 5.817 -3.789 1.00 91.56 80 VAL A O 1
ATOM 672 N N . TRP A 1 81 ? 3.349 4.603 -2.934 1.00 89.94 81 TRP A N 1
ATOM 673 C CA . TRP A 1 81 ? 3.671 3.827 -4.120 1.00 89.94 81 TRP A CA 1
ATOM 674 C C . TRP A 1 81 ? 3.537 2.344 -3.786 1.00 89.94 81 TRP A C 1
ATOM 676 O O . TRP A 1 81 ? 4.212 1.837 -2.894 1.00 89.94 81 TRP A O 1
ATOM 686 N N . ILE A 1 82 ? 2.695 1.630 -4.529 1.00 89.50 82 ILE A N 1
ATOM 687 C CA . ILE A 1 82 ? 2.488 0.190 -4.386 1.00 89.50 82 ILE A CA 1
ATOM 688 C C . ILE A 1 82 ? 2.876 -0.516 -5.686 1.00 89.50 82 ILE A C 1
ATOM 690 O O . ILE A 1 82 ? 2.338 -0.233 -6.758 1.00 89.50 82 ILE A O 1
ATOM 694 N N . THR A 1 83 ? 3.796 -1.468 -5.567 1.00 84.62 83 THR A N 1
ATOM 695 C CA . THR A 1 83 ? 4.249 -2.374 -6.629 1.00 84.62 83 THR A CA 1
ATOM 696 C C . THR A 1 83 ? 3.697 -3.786 -6.427 1.00 84.62 83 THR A C 1
ATOM 698 O O . THR A 1 83 ? 3.423 -4.170 -5.284 1.00 84.62 83 THR A O 1
ATOM 701 N N . PRO A 1 84 ? 3.565 -4.576 -7.508 1.00 71.88 84 PRO A N 1
ATOM 702 C CA . PRO A 1 84 ? 3.318 -6.011 -7.401 1.00 71.88 84 PRO A CA 1
ATOM 703 C C . PRO A 1 84 ? 4.473 -6.719 -6.699 1.00 71.88 84 PRO A C 1
ATOM 705 O O . PRO A 1 84 ? 5.604 -6.225 -6.694 1.00 71.88 84 PRO A O 1
ATOM 708 N N . SER A 1 85 ? 4.212 -7.923 -6.195 1.00 65.06 85 SER A N 1
ATOM 709 C CA . SER A 1 85 ? 5.262 -8.834 -5.742 1.00 65.06 85 SER A CA 1
ATOM 710 C C . SER A 1 85 ? 6.199 -9.094 -6.922 1.00 65.06 85 SER A C 1
ATOM 712 O O . SER A 1 85 ? 5.774 -9.566 -7.975 1.00 65.06 85 SER A O 1
ATOM 714 N N . TRP A 1 86 ? 7.465 -8.707 -6.788 1.00 56.59 86 TRP A N 1
ATOM 715 C CA . TRP A 1 86 ? 8.452 -8.791 -7.868 1.00 56.59 86 TRP A CA 1
ATOM 716 C C . TRP A 1 86 ? 8.656 -10.244 -8.348 1.00 56.59 86 TRP A C 1
ATOM 718 O O . TRP A 1 86 ? 8.854 -11.117 -7.501 1.00 56.59 86 TRP A O 1
ATOM 728 N N . PRO A 1 87 ? 8.771 -10.523 -9.666 1.00 47.19 87 PRO A N 1
ATOM 729 C CA . PRO A 1 87 ? 9.306 -11.804 -10.141 1.00 47.19 87 PRO A CA 1
ATOM 730 C C . PRO A 1 87 ? 10.821 -11.814 -10.465 1.00 47.19 87 PRO A C 1
ATOM 732 O O . PRO A 1 87 ? 11.351 -12.873 -10.793 1.00 47.19 87 PRO A O 1
ATOM 735 N N . ALA A 1 88 ? 11.565 -10.697 -10.418 1.00 39.69 88 ALA A N 1
ATOM 736 C CA . ALA A 1 88 ? 12.766 -10.570 -11.272 1.00 39.69 88 ALA A CA 1
ATOM 737 C C . ALA A 1 88 ? 14.163 -10.890 -10.677 1.00 39.69 88 ALA A C 1
ATOM 739 O O . ALA A 1 88 ? 15.109 -11.053 -11.447 1.00 39.69 88 ALA A O 1
ATOM 740 N N . LEU A 1 89 ? 14.361 -11.049 -9.363 1.00 37.31 89 LEU A N 1
ATOM 741 C CA . LEU A 1 89 ? 15.678 -11.433 -8.816 1.00 37.31 89 LEU A CA 1
ATOM 742 C C . LEU A 1 89 ? 15.525 -12.361 -7.614 1.00 37.31 89 LEU A C 1
ATOM 744 O O . LEU A 1 89 ? 15.355 -11.873 -6.516 1.00 37.31 89 LEU A O 1
ATOM 748 N N . LYS A 1 90 ? 15.602 -13.682 -7.833 1.00 35.41 90 LYS A N 1
ATOM 749 C CA . LYS A 1 90 ? 16.103 -14.765 -6.943 1.00 35.41 90 LYS A CA 1
ATOM 750 C C . LYS A 1 90 ? 16.048 -14.632 -5.396 1.00 35.41 90 LYS A C 1
ATOM 752 O O . LYS A 1 90 ? 16.758 -15.372 -4.721 1.00 35.41 90 LYS A O 1
ATOM 757 N N . THR A 1 91 ? 15.186 -13.828 -4.797 1.00 37.66 91 THR A N 1
ATOM 758 C CA . THR A 1 91 ? 14.921 -13.819 -3.358 1.00 37.66 91 THR A CA 1
ATOM 759 C C . THR A 1 91 ? 13.485 -14.260 -3.166 1.00 37.66 91 THR A C 1
ATOM 761 O O . THR A 1 91 ? 12.540 -13.483 -3.184 1.00 37.66 91 THR A O 1
ATOM 764 N N . LYS A 1 92 ? 13.329 -15.579 -3.032 1.00 39.91 92 LYS A N 1
ATOM 765 C CA . LYS A 1 92 ? 12.146 -16.179 -2.424 1.00 39.91 92 LYS A CA 1
ATOM 766 C C . LYS A 1 92 ? 12.032 -15.615 -1.007 1.00 39.91 92 LYS A C 1
ATOM 768 O O . LYS A 1 92 ? 12.758 -16.110 -0.157 1.00 39.91 92 LYS A O 1
ATOM 773 N N . ILE A 1 93 ? 11.196 -14.600 -0.797 1.00 42.44 93 ILE A N 1
ATOM 774 C CA . ILE A 1 93 ? 10.384 -14.303 0.401 1.00 42.44 93 ILE A CA 1
ATOM 775 C C . ILE A 1 93 ? 9.630 -12.991 0.108 1.00 42.44 93 ILE A C 1
ATOM 777 O O . ILE A 1 93 ? 10.287 -11.974 -0.040 1.00 42.44 93 ILE A O 1
ATOM 781 N N . GLY A 1 94 ? 8.291 -13.094 0.017 1.00 55.59 94 GLY A N 1
ATOM 782 C CA . GLY A 1 94 ? 7.238 -12.146 0.439 1.00 55.59 94 GLY A CA 1
ATOM 783 C C . GLY A 1 94 ? 7.276 -10.671 0.028 1.00 55.59 94 GLY A C 1
ATOM 784 O O . GLY A 1 94 ? 8.325 -10.112 -0.238 1.00 55.59 94 GLY A O 1
ATOM 785 N N . GLY A 1 95 ? 6.108 -10.021 0.031 1.00 55.06 95 GLY A N 1
ATOM 786 C CA . GLY A 1 95 ? 6.015 -8.560 -0.039 1.00 55.06 95 GLY A CA 1
ATOM 787 C C . GLY A 1 95 ? 6.939 -7.859 0.968 1.00 55.06 95 GLY A C 1
ATOM 788 O O . GLY A 1 95 ? 7.331 -8.447 1.972 1.00 55.06 95 GLY A O 1
ATOM 789 N N . ASP A 1 96 ? 7.270 -6.602 0.697 1.00 65.50 96 ASP A N 1
ATOM 790 C CA . ASP A 1 96 ? 8.233 -5.769 1.428 1.00 65.50 96 ASP A CA 1
ATOM 791 C C . ASP A 1 96 ? 7.703 -4.322 1.500 1.00 65.50 96 ASP A C 1
ATOM 793 O O . ASP A 1 96 ? 6.734 -3.973 0.826 1.00 65.50 96 ASP A O 1
ATOM 797 N N . GLY A 1 97 ? 8.292 -3.437 2.293 1.00 66.25 97 GLY A N 1
ATOM 798 C CA . GLY A 1 97 ? 7.885 -2.036 2.318 1.00 66.25 97 GLY A CA 1
ATOM 799 C C . GLY A 1 97 ? 8.785 -1.131 3.143 1.00 66.25 97 GLY A C 1
ATOM 800 O O . GLY A 1 97 ? 9.467 -1.549 4.060 1.00 66.25 97 GLY A O 1
ATOM 801 N N . GLY A 1 98 ? 8.789 0.157 2.853 1.00 68.94 98 GLY A N 1
ATOM 802 C CA . GLY A 1 98 ? 9.648 1.090 3.569 1.00 68.94 98 GLY A CA 1
ATOM 803 C C . GLY A 1 98 ? 9.333 2.523 3.213 1.00 68.94 98 GLY A C 1
ATOM 804 O O . GLY A 1 98 ? 8.683 2.799 2.204 1.00 68.94 98 GLY A O 1
ATOM 805 N N . ILE A 1 99 ? 9.789 3.448 4.053 1.00 64.56 99 ILE A N 1
ATOM 806 C CA . ILE A 1 99 ? 9.763 4.866 3.700 1.00 64.56 99 ILE A CA 1
ATOM 807 C C . ILE A 1 99 ? 11.137 5.238 3.170 1.00 64.56 99 ILE A C 1
ATOM 809 O O . ILE A 1 99 ? 12.145 5.032 3.843 1.00 64.56 99 ILE A O 1
ATOM 813 N N . LEU A 1 100 ? 11.160 5.807 1.972 1.00 65.69 100 LEU A N 1
ATOM 814 C CA . LEU A 1 100 ? 12.357 6.341 1.350 1.00 65.69 100 LEU A CA 1
ATOM 815 C C . LEU A 1 100 ? 12.211 7.854 1.217 1.00 65.69 100 LEU A C 1
ATOM 817 O O . LEU A 1 100 ? 11.177 8.363 0.782 1.00 65.69 100 LEU A O 1
ATOM 821 N N . GLU A 1 101 ? 13.274 8.572 1.549 1.00 59.12 101 GLU A N 1
ATOM 822 C CA . GLU A 1 101 ? 13.493 9.904 1.005 1.00 59.12 101 GLU A CA 1
ATOM 823 C C . GLU A 1 101 ? 14.115 9.714 -0.377 1.00 59.12 101 GLU A C 1
ATOM 825 O O . GLU A 1 101 ? 15.187 9.122 -0.515 1.00 59.12 101 GLU A O 1
ATOM 830 N N . THR A 1 102 ? 13.424 10.143 -1.431 1.00 54.94 102 THR A N 1
ATOM 831 C CA . THR A 1 102 ? 14.024 10.054 -2.765 1.00 54.94 102 THR A CA 1
ATOM 832 C C . THR A 1 102 ? 15.006 11.194 -2.945 1.00 54.94 102 THR A C 1
ATOM 834 O O . THR A 1 102 ? 14.618 12.303 -3.302 1.00 54.94 102 THR A O 1
ATOM 837 N N . VAL A 1 103 ? 16.284 10.896 -2.729 1.00 44.94 103 VAL A N 1
ATOM 838 C CA . VAL A 1 103 ? 17.384 11.803 -3.045 1.00 44.94 103 VAL A CA 1
ATOM 839 C C . VAL A 1 103 ? 17.786 11.566 -4.500 1.00 44.94 103 VAL A C 1
ATOM 841 O O . VAL A 1 103 ? 18.440 10.575 -4.822 1.00 44.94 103 VAL A O 1
ATOM 844 N N . TYR A 1 104 ? 17.384 12.457 -5.408 1.00 42.62 104 TYR A N 1
ATOM 845 C CA . TYR A 1 104 ? 17.909 12.416 -6.774 1.00 42.62 104 TYR A CA 1
ATOM 846 C C . TYR A 1 104 ? 19.376 12.881 -6.783 1.00 42.62 104 TYR A C 1
ATOM 848 O O . TYR A 1 104 ? 19.710 13.866 -6.105 1.00 42.62 104 TYR A O 1
ATOM 856 N N . PRO A 1 105 ? 20.261 12.234 -7.570 1.00 38.59 105 PRO A N 1
ATOM 857 C CA . PRO A 1 105 ? 21.602 12.749 -7.820 1.00 38.59 105 PRO A CA 1
ATOM 858 C C . PRO A 1 105 ? 21.537 14.221 -8.270 1.00 38.59 105 PRO A C 1
ATOM 860 O O . PRO A 1 105 ? 20.583 14.596 -8.956 1.00 38.59 105 PRO A O 1
ATOM 863 N N . PRO A 1 106 ? 22.531 15.068 -7.935 1.00 42.66 106 PRO A N 1
ATOM 864 C CA . PRO A 1 106 ? 22.531 16.509 -8.243 1.00 42.66 106 PRO A CA 1
ATOM 865 C C . PRO A 1 106 ? 22.302 16.894 -9.708 1.00 42.66 106 PRO A C 1
ATOM 867 O O . PRO A 1 106 ? 22.034 18.053 -10.005 1.00 42.66 106 PRO A O 1
ATOM 870 N N . GLU A 1 107 ? 22.423 15.923 -10.603 1.00 46.41 107 GLU A N 1
ATOM 871 C CA . GLU A 1 107 ? 22.512 16.073 -12.051 1.00 46.41 107 GLU A CA 1
ATOM 872 C C . GLU A 1 107 ? 21.136 15.976 -12.739 1.00 46.41 107 GLU A C 1
ATOM 874 O O . GLU A 1 107 ? 21.014 16.287 -13.922 1.00 46.41 107 GLU A O 1
ATOM 879 N N . MET A 1 108 ? 20.079 15.601 -12.004 1.00 44.28 108 MET A N 1
ATOM 880 C CA . MET A 1 108 ? 18.688 15.609 -12.479 1.00 44.28 108 MET A CA 1
ATOM 881 C C . MET A 1 108 ? 17.913 16.801 -11.873 1.00 44.28 108 MET A C 1
ATOM 883 O O . MET A 1 108 ? 17.728 16.883 -10.660 1.00 44.28 108 MET A O 1
ATOM 887 N N . GLN A 1 109 ? 17.473 17.748 -12.714 1.00 38.66 109 GLN A N 1
ATOM 888 C CA . GLN A 1 109 ? 16.611 18.891 -12.338 1.00 38.66 109 GLN A CA 1
ATOM 889 C C . GLN A 1 109 ? 15.161 18.456 -12.009 1.00 38.66 109 GLN A C 1
ATOM 891 O O . GLN A 1 109 ? 14.719 17.435 -12.533 1.00 38.66 109 GLN A O 1
ATOM 896 N N . PRO A 1 110 ? 14.335 19.324 -11.383 1.00 48.81 110 PRO A N 1
ATOM 897 C CA . PRO A 1 110 ? 14.450 19.882 -10.043 1.00 48.81 110 PRO A CA 1
ATOM 898 C C . PRO A 1 110 ? 13.936 18.910 -8.961 1.00 48.81 110 PRO A C 1
ATOM 900 O O . PRO A 1 110 ? 12.988 18.147 -9.147 1.00 48.81 110 PRO A O 1
ATOM 903 N N . ARG A 1 111 ? 14.599 18.999 -7.808 1.00 52.81 111 ARG A N 1
ATOM 904 C CA . ARG A 1 111 ? 14.397 18.235 -6.577 1.00 52.81 111 ARG A CA 1
ATOM 905 C C . ARG A 1 111 ? 13.147 18.703 -5.838 1.00 52.81 111 ARG A C 1
ATOM 907 O O . ARG A 1 111 ? 13.202 19.669 -5.084 1.00 52.81 111 ARG A O 1
ATOM 914 N N . ASP A 1 112 ? 12.044 17.997 -6.020 1.00 51.62 112 ASP A N 1
ATOM 915 C CA . ASP A 1 112 ? 11.110 17.843 -4.913 1.00 51.62 112 ASP A CA 1
ATOM 916 C C . ASP A 1 112 ? 11.614 16.649 -4.110 1.00 51.62 112 ASP A C 1
ATOM 918 O O . ASP A 1 112 ? 11.376 15.501 -4.502 1.00 51.62 112 ASP A O 1
ATOM 922 N N . ASP A 1 113 ? 12.344 16.914 -3.023 1.00 63.72 113 ASP A N 1
ATOM 923 C CA . ASP A 1 113 ? 12.607 15.887 -2.017 1.00 63.72 113 ASP A CA 1
ATOM 924 C C . ASP A 1 113 ? 11.237 15.332 -1.616 1.00 63.72 113 ASP A C 1
ATOM 926 O O . ASP A 1 113 ? 10.378 16.047 -1.086 1.00 63.72 113 ASP A O 1
ATOM 930 N N . LYS A 1 114 ? 10.978 14.085 -2.019 1.00 73.75 114 LYS A N 1
ATOM 931 C CA . LYS A 1 114 ? 9.706 13.411 -1.784 1.00 73.75 114 LYS A CA 1
ATOM 932 C C . LYS A 1 114 ? 9.901 12.334 -0.738 1.00 73.75 114 LYS A C 1
ATOM 934 O O . LYS A 1 114 ? 10.846 11.544 -0.800 1.00 73.75 114 LYS A O 1
ATOM 939 N N . TYR A 1 115 ? 8.947 12.276 0.173 1.00 84.06 115 TYR A N 1
ATOM 940 C CA . TYR A 1 115 ? 8.799 11.182 1.109 1.00 84.06 115 TYR A CA 1
ATOM 941 C C . TYR A 1 115 ? 7.882 10.145 0.486 1.00 84.06 115 TYR A C 1
ATOM 943 O O . TYR A 1 115 ? 6.720 10.426 0.186 1.00 84.06 115 TYR A O 1
ATOM 951 N N . GLU A 1 116 ? 8.409 8.955 0.252 1.00 87.12 116 GLU A N 1
ATOM 952 C CA . GLU A 1 116 ? 7.696 7.893 -0.438 1.00 87.12 116 GLU A CA 1
ATOM 953 C C . GLU A 1 116 ? 7.532 6.696 0.490 1.00 87.12 116 GLU A C 1
ATOM 955 O O . GLU A 1 116 ? 8.519 6.113 0.927 1.00 87.12 116 GLU A O 1
ATOM 960 N N . LEU A 1 117 ? 6.285 6.325 0.785 1.00 89.00 117 LEU A N 1
ATOM 961 C CA . LEU A 1 117 ? 5.979 5.008 1.329 1.00 89.00 117 LEU A CA 1
ATOM 962 C C . LEU A 1 117 ? 5.902 4.032 0.155 1.00 89.00 117 LEU A C 1
ATOM 964 O O . LEU A 1 117 ? 4.930 4.051 -0.602 1.00 89.00 117 LEU A O 1
ATOM 968 N N . ASN A 1 118 ? 6.932 3.207 0.019 1.00 86.56 118 ASN A N 1
ATOM 969 C CA . ASN A 1 118 ? 7.008 2.142 -0.965 1.00 86.56 118 ASN A CA 1
ATOM 970 C C . ASN A 1 118 ? 6.505 0.841 -0.358 1.00 86.56 118 ASN A C 1
ATOM 972 O O . ASN A 1 118 ? 6.937 0.442 0.720 1.00 86.56 118 ASN A O 1
ATOM 976 N N . ILE A 1 119 ? 5.594 0.184 -1.061 1.00 87.75 119 ILE A N 1
ATOM 977 C CA . ILE A 1 119 ? 5.032 -1.109 -0.694 1.00 87.75 119 ILE A CA 1
ATOM 978 C C . ILE A 1 119 ? 5.236 -2.047 -1.878 1.00 87.75 119 ILE A C 1
ATOM 980 O O . ILE A 1 119 ? 4.817 -1.765 -3.000 1.00 87.75 119 ILE A O 1
ATOM 984 N N . ASN A 1 120 ? 5.887 -3.169 -1.629 1.00 82.69 120 ASN A N 1
ATOM 985 C CA . ASN A 1 120 ? 5.897 -4.327 -2.497 1.00 82.69 120 ASN A CA 1
ATOM 986 C C . ASN A 1 120 ? 4.869 -5.320 -1.960 1.00 82.69 120 ASN A C 1
ATOM 988 O O . ASN A 1 120 ? 4.999 -5.843 -0.858 1.00 82.69 120 ASN A O 1
ATOM 992 N N . SER A 1 121 ? 3.795 -5.518 -2.709 1.00 73.19 121 SER A N 1
ATOM 993 C CA . SER A 1 121 ? 2.629 -6.233 -2.212 1.00 73.19 121 SER A CA 1
ATOM 994 C C . SER A 1 121 ? 2.580 -7.655 -2.725 1.00 73.19 121 SER A C 1
ATOM 996 O O . SER A 1 121 ? 2.539 -7.886 -3.928 1.00 73.19 121 SER A O 1
ATOM 998 N N . ASP A 1 122 ? 2.416 -8.601 -1.813 1.00 81.88 122 ASP A N 1
ATOM 999 C CA . ASP A 1 122 ? 1.575 -9.768 -2.062 1.00 81.88 122 ASP A CA 1
ATOM 1000 C C . ASP A 1 122 ? 0.190 -9.550 -1.431 1.00 81.88 122 ASP A C 1
ATOM 1002 O O . ASP A 1 122 ? -0.072 -8.518 -0.801 1.00 81.88 122 ASP A O 1
ATOM 1006 N N . LEU A 1 123 ? -0.715 -10.506 -1.638 1.00 87.62 123 LEU A N 1
ATOM 1007 C CA . LEU A 1 123 ? -2.031 -10.525 -0.999 1.00 87.62 123 LEU A CA 1
ATOM 1008 C C . LEU A 1 123 ? -2.041 -11.371 0.285 1.00 87.62 123 LEU A C 1
ATOM 1010 O O . LEU A 1 123 ? -3.092 -11.894 0.668 1.00 87.62 123 LEU A O 1
ATOM 1014 N N . ASP A 1 124 ? -0.888 -11.525 0.951 1.00 90.25 124 ASP A N 1
ATOM 1015 C CA . ASP A 1 124 ? -0.835 -12.182 2.255 1.00 90.25 124 ASP A CA 1
ATOM 1016 C C . ASP A 1 124 ? -1.614 -11.364 3.287 1.00 90.25 124 ASP A C 1
ATOM 1018 O O . ASP A 1 124 ? -1.447 -10.152 3.433 1.00 90.25 124 ASP A O 1
ATOM 1022 N N . ARG A 1 125 ? -2.486 -12.045 4.024 1.00 92.56 125 ARG A N 1
ATOM 1023 C CA . ARG A 1 125 ? -3.444 -11.403 4.920 1.00 92.56 125 ARG A CA 1
ATOM 1024 C C . ARG A 1 125 ? -2.761 -10.579 6.011 1.00 92.56 125 ARG A C 1
ATOM 1026 O O . ARG A 1 125 ? -3.201 -9.463 6.285 1.00 92.56 125 ARG A O 1
ATOM 1033 N N . ASP A 1 126 ? -1.716 -11.105 6.641 1.00 91.81 126 ASP A N 1
ATOM 1034 C CA . ASP A 1 126 ? -1.066 -10.424 7.761 1.00 91.81 126 ASP A CA 1
ATOM 1035 C C . ASP A 1 126 ? -0.199 -9.261 7.272 1.00 91.81 126 ASP A C 1
ATOM 1037 O O . ASP A 1 126 ? -0.200 -8.190 7.889 1.00 91.81 126 ASP A O 1
ATOM 1041 N N . ARG A 1 127 ? 0.458 -9.411 6.115 1.00 90.38 127 ARG A N 1
ATOM 1042 C CA . ARG A 1 127 ? 1.184 -8.305 5.468 1.00 90.38 127 ARG A CA 1
ATOM 1043 C C . ARG A 1 127 ? 0.254 -7.185 5.027 1.00 90.38 127 ARG A C 1
ATOM 1045 O O . ARG A 1 127 ? 0.561 -6.022 5.274 1.00 90.38 127 ARG A O 1
ATOM 1052 N N . LEU A 1 128 ? -0.912 -7.501 4.465 1.00 93.12 128 LEU A N 1
ATOM 1053 C CA . LEU A 1 128 ? -1.917 -6.495 4.110 1.00 93.12 128 LEU A CA 1
ATOM 1054 C C . LEU A 1 128 ? -2.418 -5.714 5.332 1.00 93.12 128 LEU A C 1
ATOM 1056 O O . LEU A 1 128 ? -2.616 -4.503 5.238 1.00 93.12 128 LEU A O 1
ATOM 1060 N N . VAL A 1 129 ? -2.576 -6.362 6.492 1.00 95.56 129 VAL A N 1
ATOM 1061 C CA . VAL A 1 129 ? -2.892 -5.668 7.756 1.00 95.56 129 VAL A CA 1
ATOM 1062 C C . VAL A 1 129 ? -1.755 -4.732 8.174 1.00 95.56 129 VAL A C 1
ATOM 1064 O O . VAL A 1 129 ? -2.015 -3.597 8.580 1.00 95.56 129 VAL A O 1
ATOM 1067 N N . CYS A 1 130 ? -0.500 -5.162 8.033 1.00 93.94 130 CYS A N 1
ATOM 1068 C CA . CYS A 1 130 ? 0.658 -4.311 8.311 1.00 93.94 130 CYS A CA 1
ATOM 1069 C C . CYS A 1 130 ? 0.698 -3.099 7.373 1.00 93.94 130 CYS A C 1
ATOM 1071 O O . CYS A 1 130 ? 0.803 -1.968 7.844 1.00 93.94 130 CYS A O 1
ATOM 1073 N N . PHE A 1 131 ? 0.533 -3.307 6.065 1.00 94.31 131 PHE A N 1
ATOM 1074 C CA . PHE A 1 131 ? 0.501 -2.230 5.078 1.00 94.31 131 PHE A CA 1
ATOM 1075 C C . PHE A 1 131 ? -0.653 -1.259 5.310 1.00 94.31 131 PHE A C 1
ATOM 1077 O O . PHE A 1 131 ? -0.449 -0.052 5.200 1.00 94.31 131 PHE A O 1
ATOM 1084 N N . PHE A 1 132 ? -1.833 -1.748 5.698 1.00 96.31 132 PHE A N 1
ATOM 1085 C CA . PHE A 1 132 ? -2.948 -0.894 6.105 1.00 96.31 132 PHE A CA 1
ATOM 1086 C C . PHE A 1 132 ? -2.507 0.080 7.207 1.00 96.31 132 PHE A C 1
ATOM 1088 O O . PHE A 1 132 ? -2.701 1.293 7.104 1.00 96.31 132 PHE A O 1
ATOM 1095 N N . GLU A 1 133 ? -1.905 -0.441 8.278 1.00 96.38 133 GLU A N 1
ATOM 1096 C CA . GLU A 1 133 ? -1.469 0.380 9.409 1.00 96.38 133 GLU A CA 1
ATOM 1097 C C . GLU A 1 133 ? -0.297 1.300 9.050 1.00 96.38 133 GLU A C 1
ATOM 1099 O O . GLU A 1 133 ? -0.276 2.449 9.489 1.00 96.38 133 GLU A O 1
ATOM 1104 N N . MET A 1 134 ? 0.641 0.852 8.214 1.00 94.94 134 MET A N 1
ATOM 1105 C CA . MET A 1 134 ? 1.741 1.683 7.713 1.00 94.94 134 MET A CA 1
ATOM 1106 C C . MET A 1 134 ? 1.223 2.845 6.860 1.00 94.94 134 MET A C 1
ATOM 1108 O O . MET A 1 134 ? 1.659 3.979 7.050 1.00 94.94 134 MET A O 1
ATOM 1112 N N . ILE A 1 135 ? 0.261 2.601 5.962 1.00 96.44 135 ILE A N 1
ATOM 1113 C CA . ILE A 1 135 ? -0.387 3.650 5.161 1.00 96.44 135 ILE A CA 1
ATOM 1114 C C . ILE A 1 135 ? -1.117 4.622 6.082 1.00 96.44 135 ILE A C 1
ATOM 1116 O O . ILE A 1 135 ? -0.907 5.831 5.985 1.00 96.44 135 ILE A O 1
ATOM 1120 N N . ARG A 1 136 ? -1.940 4.114 7.007 1.00 96.62 136 ARG A N 1
ATOM 1121 C CA . ARG A 1 136 ? -2.656 4.952 7.976 1.00 96.62 136 ARG A CA 1
ATOM 1122 C C . ARG A 1 136 ? -1.675 5.813 8.771 1.00 96.62 136 ARG A C 1
ATOM 1124 O O . ARG A 1 136 ? -1.854 7.024 8.859 1.00 96.62 136 ARG A O 1
ATOM 1131 N N . HIS A 1 137 ? -0.628 5.216 9.331 1.00 96.25 137 HIS A N 1
ATOM 1132 C CA . HIS A 1 137 ? 0.363 5.942 10.113 1.00 96.25 137 HIS A CA 1
ATOM 1133 C C . HIS A 1 137 ? 1.073 7.009 9.273 1.00 96.25 137 HIS A C 1
ATOM 1135 O O . HIS A 1 137 ? 1.137 8.157 9.707 1.00 96.25 137 HIS A O 1
ATOM 1141 N N . PHE A 1 138 ? 1.544 6.658 8.073 1.00 95.19 138 PHE A N 1
ATOM 1142 C CA . PHE A 1 138 ? 2.235 7.573 7.166 1.00 95.19 138 PHE A CA 1
ATOM 1143 C C . PHE A 1 138 ? 1.364 8.776 6.795 1.00 95.19 138 PHE A C 1
ATOM 1145 O O . PHE A 1 138 ? 1.804 9.911 6.926 1.00 95.19 138 PHE A O 1
ATOM 1152 N N . ILE A 1 139 ? 0.111 8.546 6.399 1.00 95.31 139 ILE A N 1
ATOM 1153 C CA . ILE A 1 139 ? -0.819 9.612 5.999 1.00 95.31 139 ILE A CA 1
ATOM 1154 C C . ILE A 1 139 ? -1.142 10.549 7.169 1.00 95.31 139 ILE A C 1
ATOM 1156 O O . ILE A 1 139 ? -1.211 11.765 6.999 1.00 95.31 139 ILE A O 1
ATOM 1160 N N . HIS A 1 140 ? -1.334 9.995 8.365 1.00 94.81 140 HIS A N 1
ATOM 1161 C CA . HIS A 1 140 ? -1.670 10.784 9.549 1.00 94.81 140 HIS A CA 1
ATOM 1162 C C . HIS A 1 140 ? -0.460 11.484 10.183 1.00 94.81 140 HIS A C 1
ATOM 1164 O O . HIS A 1 140 ? -0.643 12.439 10.935 1.00 94.81 140 HIS A O 1
ATOM 1170 N N . ASN A 1 141 ? 0.756 11.029 9.882 1.00 94.31 141 ASN A N 1
ATOM 1171 C CA . ASN A 1 141 ? 2.004 11.529 10.450 1.00 94.31 141 ASN A CA 1
ATOM 1172 C C . ASN A 1 141 ? 3.022 11.691 9.322 1.00 94.31 141 ASN A C 1
ATOM 1174 O O . ASN A 1 141 ? 4.026 10.987 9.270 1.00 94.31 141 ASN A O 1
ATOM 1178 N N . LEU A 1 142 ? 2.730 12.572 8.367 1.00 92.19 142 LEU A N 1
ATOM 1179 C CA . LEU A 1 142 ? 3.621 12.780 7.229 1.00 92.19 142 LEU A CA 1
ATOM 1180 C C . LEU A 1 142 ? 4.992 13.283 7.712 1.00 92.19 142 LEU A C 1
ATOM 1182 O O . LEU A 1 142 ? 5.019 14.247 8.477 1.00 92.19 142 LEU A O 1
ATOM 1186 N N . PRO A 1 143 ? 6.105 12.659 7.285 1.00 88.06 143 PRO A N 1
ATOM 1187 C CA . PRO A 1 143 ? 7.442 13.118 7.650 1.00 88.06 143 PRO A CA 1
ATOM 1188 C C . PRO A 1 143 ? 7.718 14.511 7.068 1.00 88.06 143 PRO A C 1
ATOM 1190 O O 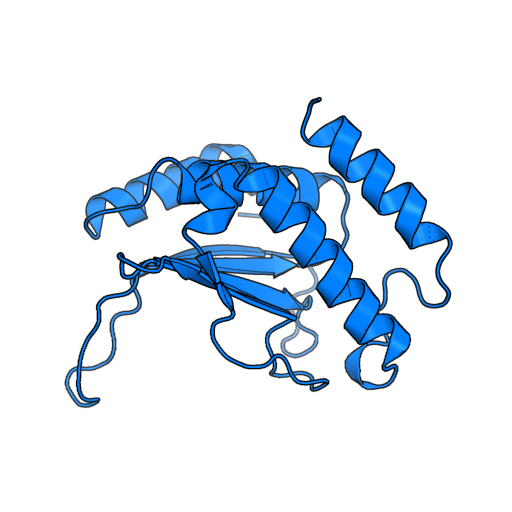. PRO A 1 143 ? 7.228 14.846 5.986 1.00 88.06 143 PRO A O 1
ATOM 1193 N N . GLU A 1 144 ? 8.494 15.318 7.792 1.00 85.69 144 GLU A N 1
ATOM 1194 C CA . GLU A 1 144 ? 8.849 16.689 7.390 1.00 85.69 144 GLU A CA 1
ATOM 1195 C C . GLU A 1 144 ? 10.345 16.850 7.084 1.00 85.69 144 GLU A C 1
ATOM 1197 O O . GLU A 1 144 ? 10.769 17.891 6.589 1.00 85.69 144 GLU A O 1
ATOM 1202 N N . ASN A 1 145 ? 11.151 15.840 7.419 1.00 84.12 145 ASN A N 1
ATOM 1203 C CA . ASN A 1 145 ? 12.601 15.808 7.250 1.00 84.12 145 ASN A CA 1
ATOM 1204 C C . ASN A 1 145 ? 13.108 14.350 7.266 1.00 84.12 145 ASN A C 1
ATOM 1206 O O . ASN A 1 145 ? 12.369 13.417 7.592 1.00 84.12 145 ASN A O 1
ATOM 1210 N N . SER A 1 146 ? 14.391 14.159 6.955 1.00 82.69 146 SER A N 1
ATOM 1211 C CA . SER A 1 146 ? 15.052 12.847 6.930 1.00 82.69 146 SER A CA 1
ATOM 1212 C C . SER A 1 146 ? 15.054 12.123 8.286 1.00 82.69 146 SER A C 1
ATOM 1214 O O . SER A 1 146 ? 14.925 10.901 8.335 1.00 82.69 146 SER A O 1
ATOM 1216 N N . VAL A 1 147 ? 15.105 12.852 9.406 1.00 86.94 147 VAL A N 1
ATOM 1217 C CA . VAL A 1 147 ? 15.062 12.261 10.757 1.00 86.94 147 VAL A CA 1
ATOM 1218 C C . VAL A 1 147 ? 13.689 11.643 11.044 1.00 86.94 147 VAL A C 1
ATOM 1220 O O . VAL A 1 147 ? 13.599 10.559 11.627 1.00 86.94 147 VAL A O 1
ATOM 1223 N N . ASP A 1 148 ? 12.605 12.287 10.607 1.00 88.50 148 ASP A N 1
ATOM 1224 C CA . ASP A 1 148 ? 11.256 11.722 10.710 1.00 88.50 148 ASP A CA 1
ATOM 1225 C C . ASP A 1 148 ? 11.107 10.457 9.857 1.00 88.50 148 ASP A C 1
ATOM 1227 O O . ASP A 1 148 ? 10.480 9.491 10.302 1.00 88.50 148 ASP A O 1
ATOM 1231 N N . VAL A 1 149 ? 11.710 10.438 8.662 1.00 86.06 149 VAL A N 1
ATOM 1232 C CA . VAL A 1 149 ? 11.750 9.255 7.787 1.00 86.06 149 VAL A CA 1
ATOM 1233 C C . VAL A 1 149 ? 12.436 8.089 8.491 1.00 86.06 149 VAL A C 1
ATOM 1235 O O . VAL A 1 149 ? 11.842 7.014 8.602 1.00 86.06 149 VAL A O 1
ATOM 1238 N N . GLU A 1 150 ? 13.640 8.300 9.028 1.00 86.50 150 GLU A N 1
ATOM 1239 C CA . GLU A 1 150 ? 14.378 7.275 9.773 1.00 86.50 150 GLU A CA 1
ATOM 1240 C C . GLU A 1 150 ? 13.579 6.765 10.978 1.00 86.50 150 GLU A C 1
ATOM 1242 O O . GLU A 1 150 ? 13.494 5.554 11.209 1.00 86.50 150 GLU A O 1
ATOM 1247 N N . ARG A 1 151 ? 12.930 7.670 11.723 1.00 90.50 151 ARG A N 1
ATOM 1248 C CA . ARG A 1 151 ? 12.092 7.311 12.875 1.00 90.50 151 ARG A CA 1
ATOM 1249 C C . ARG A 1 151 ? 10.897 6.456 12.464 1.00 90.50 151 ARG A C 1
ATOM 1251 O O . ARG A 1 151 ? 10.597 5.475 13.146 1.00 90.50 151 ARG A O 1
ATOM 1258 N N . HIS A 1 152 ? 10.200 6.811 11.385 1.00 91.56 152 HIS A N 1
ATOM 1259 C CA . HIS A 1 152 ? 9.074 6.014 10.896 1.00 91.56 152 HIS A CA 1
ATOM 1260 C C . HIS A 1 152 ? 9.534 4.649 10.395 1.00 91.56 152 HIS A C 1
ATOM 1262 O O . HIS A 1 152 ? 8.926 3.644 10.753 1.00 91.56 152 HIS A O 1
ATOM 1268 N N . ASN A 1 153 ? 10.628 4.599 9.632 1.00 87.56 153 ASN A N 1
ATOM 1269 C CA . ASN A 1 153 ? 11.153 3.344 9.111 1.00 87.56 153 ASN A CA 1
ATOM 1270 C C . ASN A 1 153 ? 11.572 2.400 10.247 1.00 87.56 153 ASN A C 1
ATOM 1272 O O . ASN A 1 153 ? 11.164 1.242 10.278 1.00 87.56 153 ASN A O 1
ATOM 1276 N N . LYS A 1 154 ? 12.290 2.919 11.251 1.00 90.31 154 LYS A N 1
ATOM 1277 C CA . LYS A 1 154 ? 12.650 2.162 12.456 1.00 90.31 154 LYS A CA 1
ATOM 1278 C C . LYS A 1 154 ? 11.417 1.625 13.184 1.00 90.31 154 LYS A C 1
ATOM 1280 O O . LYS A 1 154 ? 11.383 0.450 13.534 1.00 90.31 154 LYS A O 1
ATOM 1285 N N . MET A 1 155 ? 10.387 2.453 13.367 1.00 93.12 155 MET A N 1
ATOM 1286 C CA . MET A 1 155 ? 9.134 2.012 13.985 1.00 93.12 155 MET A CA 1
ATOM 1287 C C . MET A 1 155 ? 8.464 0.887 13.185 1.00 93.12 155 MET A C 1
ATOM 1289 O O . MET A 1 155 ? 7.968 -0.070 13.779 1.00 93.12 155 MET A O 1
ATOM 1293 N N . TYR A 1 156 ? 8.423 0.990 11.855 1.00 91.19 156 TYR A N 1
ATOM 1294 C CA . TYR A 1 156 ? 7.829 -0.044 11.009 1.00 91.19 156 TYR A CA 1
ATOM 1295 C C . TYR A 1 156 ? 8.607 -1.353 11.086 1.00 91.19 156 TYR A C 1
ATOM 1297 O O . TYR A 1 156 ? 7.983 -2.406 11.203 1.00 91.19 156 TYR A O 1
ATOM 1305 N N . ILE A 1 157 ? 9.939 -1.295 11.127 1.00 88.19 157 ILE A N 1
ATOM 1306 C CA . ILE A 1 157 ? 10.780 -2.477 11.332 1.00 88.19 157 ILE A CA 1
ATOM 1307 C C . ILE A 1 157 ? 10.495 -3.118 12.692 1.00 88.19 157 ILE A C 1
ATOM 1309 O O . ILE A 1 157 ? 10.189 -4.306 12.762 1.00 88.19 157 ILE A O 1
ATOM 1313 N N . GLU A 1 158 ? 10.502 -2.335 13.769 1.00 91.50 158 GLU A N 1
ATOM 1314 C CA . GLU A 1 158 ? 10.256 -2.840 15.125 1.00 91.50 158 GLU A CA 1
ATOM 1315 C C . GLU A 1 158 ? 8.857 -3.457 15.288 1.00 91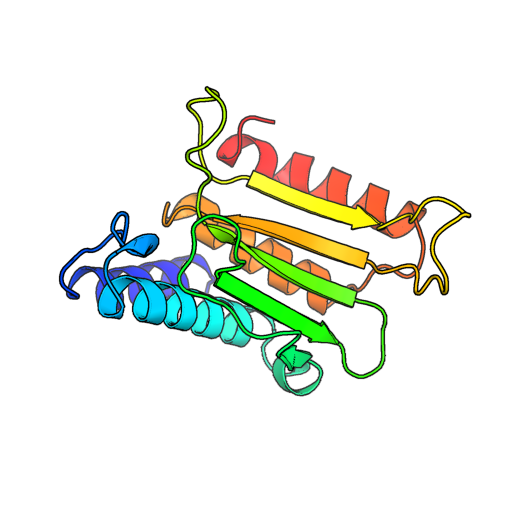.50 158 GLU A C 1
ATOM 1317 O O . GLU A 1 158 ? 8.690 -4.446 16.004 1.00 91.50 158 GLU A O 1
ATOM 1322 N N . ARG A 1 159 ? 7.836 -2.886 14.635 1.00 92.00 159 ARG A N 1
ATOM 1323 C CA . ARG A 1 159 ? 6.441 -3.339 14.768 1.00 92.00 159 ARG A CA 1
ATOM 1324 C C .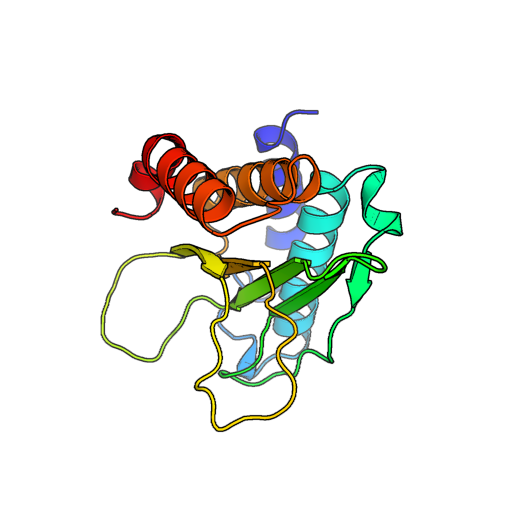 ARG A 1 159 ? 6.067 -4.462 13.809 1.00 92.00 159 ARG A C 1
ATOM 1326 O O . ARG A 1 159 ? 5.313 -5.357 14.198 1.00 92.00 159 ARG A O 1
ATOM 1333 N N . TYR A 1 160 ? 6.548 -4.404 12.571 1.00 89.62 160 TYR A N 1
ATOM 1334 C CA . TYR A 1 160 ? 6.070 -5.248 11.475 1.00 89.62 160 TYR A CA 1
ATOM 1335 C C . TYR A 1 160 ? 7.161 -6.108 10.830 1.00 89.62 160 TYR A C 1
ATOM 1337 O O . TYR A 1 160 ? 6.818 -7.029 10.093 1.00 89.62 160 TYR A O 1
ATOM 1345 N N . GLY A 1 161 ? 8.445 -5.897 11.141 1.00 84.62 161 GLY A N 1
ATOM 1346 C CA . GLY A 1 161 ? 9.567 -6.590 10.490 1.00 84.62 161 GLY A CA 1
ATOM 1347 C C . GLY A 1 161 ? 9.464 -8.117 10.508 1.00 84.62 161 GLY A C 1
ATOM 1348 O O . GLY A 1 161 ? 9.764 -8.768 9.511 1.00 84.62 161 GLY A O 1
ATOM 1349 N N . LYS A 1 162 ? 8.882 -8.697 11.568 1.00 87.19 162 LYS A N 1
ATOM 1350 C CA . LYS A 1 162 ? 8.634 -10.148 11.667 1.00 87.19 162 LYS A CA 1
ATOM 1351 C C . LYS A 1 162 ? 7.758 -10.732 10.542 1.00 87.19 162 LYS A C 1
ATOM 1353 O O . LYS A 1 162 ? 7.828 -11.933 10.304 1.00 87.19 162 LYS A O 1
ATOM 1358 N N . TYR A 1 163 ? 6.921 -9.925 9.884 1.00 83.62 163 TYR A N 1
ATOM 1359 C CA . TYR A 1 163 ? 6.068 -10.360 8.767 1.00 83.62 163 TYR A CA 1
ATOM 1360 C C . TYR A 1 163 ? 6.781 -10.254 7.407 1.00 83.62 163 TYR A C 1
ATOM 1362 O O . TYR A 1 163 ? 6.378 -10.913 6.444 1.00 83.62 163 TYR A O 1
ATOM 1370 N N . PHE A 1 164 ? 7.851 -9.457 7.342 1.00 76.56 164 PHE A N 1
ATOM 1371 C CA . PHE A 1 164 ? 8.597 -9.120 6.126 1.00 76.56 164 PHE A CA 1
ATOM 1372 C C . PHE A 1 164 ? 9.996 -9.759 6.070 1.00 76.56 164 PHE A C 1
ATOM 1374 O O . PHE A 1 164 ? 10.607 -9.807 5.011 1.00 76.56 164 PHE A O 1
ATOM 1381 N N . GLY A 1 165 ? 10.479 -10.334 7.178 1.00 68.31 165 GLY A N 1
ATOM 1382 C CA . GLY A 1 165 ? 11.782 -11.005 7.237 1.00 68.31 165 GLY A CA 1
ATOM 1383 C C . GLY A 1 165 ? 12.968 -10.056 7.439 1.00 68.31 165 GLY A C 1
ATOM 1384 O O . GLY A 1 165 ? 14.086 -10.425 7.078 1.00 68.31 165 GLY A O 1
ATOM 1385 N N . TRP A 1 166 ? 12.718 -8.864 7.993 1.00 65.44 166 TRP A N 1
ATOM 1386 C CA . TRP A 1 166 ? 13.746 -7.904 8.416 1.00 65.44 166 TRP A CA 1
ATOM 1387 C C . TRP A 1 166 ? 14.308 -8.205 9.807 1.00 65.44 166 TRP A C 1
ATOM 1389 O O . TRP A 1 166 ? 13.570 -8.788 10.638 1.00 65.44 166 TRP A O 1
#

Sequence (166 aa):
MTPEHYIDRLLQKYQKYPGFPFDDWVQNAGSFYALINIWDEIFKASAGKLFADYVAYGDAQQDEYSFIYRVKHVKKNAVVWITPSWPALKTKIGGDGGILETVYPPEMQPRDDKYELNINSDLDRDRLVCFFEMIRHFIHNLPENSVDVERHNKMYIERYGKYFGW

Foldseek 3Di:
DALLVVLVVLCVVLVPDPCPVLPVQLPDVSSLVSLLVSVVSLLCVLCPPNVVQKDFDDDADSHLPGWSGKIAGNPALEIETEHEQHPDDDDPDFKDWAWDQDDDDPPDPDDPRHTYTYIHDDSDSLVSSLVSNLSNCCNVPPDPDPVSRVVSRVVSCVPPVVRRVD

Nearest PDB structures (foldseek):
  9bgk-assembly1_F  TM=3.821E-01  e=3.056E+00  Vibrio cholerae

pLDDT: mean 83.5, std 16.66, range [35.41, 97.62]

Solvent-accessible surface area (backbone atoms only — not comparable to full-atom values): 9532 Å² total; per-residue (Å²): 134,55,60,63,64,49,49,55,53,50,49,62,61,49,67,73,43,84,61,61,95,27,87,53,19,64,82,32,69,68,27,37,52,49,54,33,51,52,51,52,51,48,48,43,66,32,38,50,87,56,38,82,47,46,42,80,54,76,79,67,50,76,43,92,86,38,42,52,42,40,33,28,36,79,88,49,61,39,35,45,40,31,31,58,55,79,88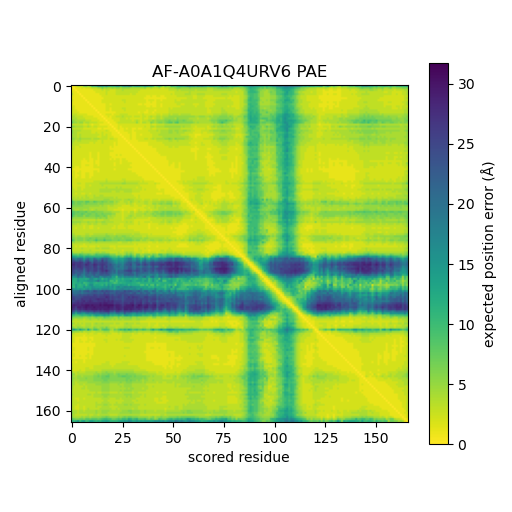,86,71,98,64,93,68,77,32,48,71,47,58,42,74,52,78,73,62,95,86,57,85,83,83,71,69,28,43,32,42,41,35,30,37,54,88,49,70,70,53,48,38,47,50,36,52,51,49,27,48,42,69,78,54,64,64,90,50,72,68,47,37,53,53,51,37,52,50,48,45,76,74,45,15,86,77,52,77,104

Mean predicted aligned error: 6.3 Å

Radius of gyration: 15.74 Å; Cα contacts (8 Å, |Δi|>4): 229; chains: 1; bounding box: 37×36×34 Å

Secondary structure (DSSP, 8-state):
--HHHHHHHHHHHHTTSTTTTTTTTTT-HHHHHHHHHHHHHHHHHHHGGGGGGEEE-S---SSTTS-SEEEEETTSSEEEEEEEPP-SSS-----EEEEEEE---TTSS----EEEEEEEE---HHHHHHHHHHHHHHHHS---SHHHHHHHHHHHHHHHHHHHT-